Protein AF-A0A7Y7QKP3-F1 (afdb_monomer)

Mean predicted aligned error: 7.65 Å

Sequence (101 aa):
MQKAGFILEFREHHSAMSGKKKGNVDVDIVFQIMRRLIEEDDFDKIVLVTGDGDYIKLVKYLIEKARLKKILFPNKMFSSLYRKIQKDTAGILIKFKLEGC

Radius of gyration: 15.57 Å; Cα contacts (8 Å, |Δi|>4): 87; chains: 1; bounding box: 41×35×38 Å

Foldseek 3Di:
DVVVVDDDDDDDDDPPDPDPDDPDCPVVVLVVVVCCVVPPPPDQ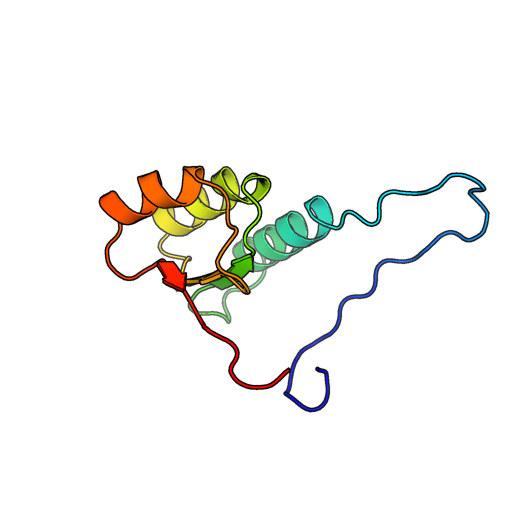ADEAEDQEPVCVVVVVVCVVVVRQQAYEYQDPRHDPSVVVVCVVDPPRYDYDDPDDD

Nearest PDB structures (foldseek):
  3iv6-assembly2_B  TM=5.458E-01  e=1.027E+00  Cereibacter sphaeroides 2.4.1
  6gkz-assembly1_D  TM=4.292E-01  e=2.997E+00  Coptis japonica
  3iv6-assembly3_C  TM=4.216E-01  e=2.293E+00  Cereibacter sphaeroides 2.4.1
  1ve3-assembly1_A-3  TM=5.043E-01  e=5.851E+00  Pyrococcus horikoshii
  1wy7-assembly1_A  TM=4.095E-01  e=4.477E+00  Pyrococcus horikoshii OT3

Secondary structure (DSSP, 8-state):
-GGGT---PPPP--TT--S------HHHHHHHHHHHHHH--S-S-EEEE---GGGHHHHHHHHHTT-EEEEEESSS---THHHHHHHHSTTSEEE------

Structure (mmCIF, N/CA/C/O backbone):
data_AF-A0A7Y7QKP3-F1
#
_entry.id   AF-A0A7Y7QKP3-F1
#
loop_
_atom_site.group_PDB
_atom_site.id
_atom_site.type_symbol
_atom_site.label_atom_id
_atom_site.label_alt_id
_atom_site.label_comp_id
_atom_site.label_asym_id
_atom_site.label_entity_id
_atom_site.label_seq_id
_atom_site.pdbx_PDB_ins_code
_atom_site.Cartn_x
_atom_site.Cartn_y
_atom_site.Cartn_z
_atom_site.occupancy
_atom_site.B_iso_or_equiv
_atom_site.auth_seq_id
_atom_site.auth_comp_id
_atom_site.auth_asym_id
_atom_site.auth_atom_id
_atom_site.pdbx_PDB_model_num
ATOM 1 N N . MET A 1 1 ? 1.758 -17.600 -9.899 1.00 73.56 1 MET A N 1
ATOM 2 C CA . MET A 1 1 ? 1.343 -16.191 -9.732 1.00 73.56 1 MET A CA 1
ATOM 3 C C . MET A 1 1 ? 0.340 -15.767 -10.794 1.00 73.56 1 MET A C 1
ATOM 5 O O . MET A 1 1 ? -0.824 -15.682 -10.447 1.00 73.56 1 MET A O 1
ATOM 9 N N . GLN A 1 2 ? 0.698 -15.634 -12.075 1.00 87.44 2 GLN A N 1
ATOM 10 C CA . GLN A 1 2 ? -0.289 -15.254 -13.111 1.00 87.44 2 GLN A CA 1
ATOM 11 C C . GLN A 1 2 ? -1.470 -16.232 -13.235 1.00 87.44 2 GLN A C 1
ATOM 13 O O . GLN A 1 2 ? -2.615 -15.806 -13.297 1.00 87.44 2 GLN A O 1
ATOM 18 N N . LYS A 1 3 ? -1.222 -17.548 -13.127 1.00 89.62 3 LYS A N 1
ATOM 19 C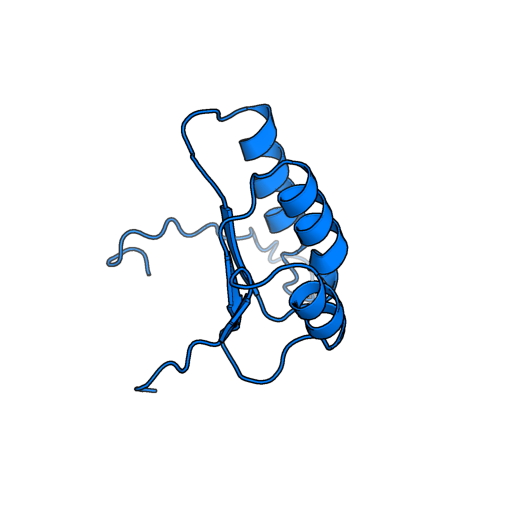 CA . LYS A 1 3 ? -2.288 -18.574 -13.074 1.00 89.62 3 LYS A CA 1
ATOM 20 C C . LYS A 1 3 ? -3.262 -18.420 -11.894 1.00 89.62 3 LYS A C 1
ATOM 22 O O . LYS A 1 3 ? -4.347 -18.977 -11.937 1.00 89.62 3 LYS A O 1
ATOM 27 N N . ALA A 1 4 ? -2.866 -17.699 -10.846 1.00 89.06 4 ALA A N 1
ATOM 28 C CA . ALA A 1 4 ? -3.703 -17.403 -9.685 1.00 89.06 4 ALA A CA 1
ATOM 29 C C . ALA A 1 4 ? -4.374 -16.015 -9.786 1.00 89.06 4 ALA A C 1
ATOM 31 O O . ALA A 1 4 ? -4.900 -15.528 -8.793 1.00 89.06 4 ALA A O 1
ATOM 32 N N . GLY A 1 5 ? -4.332 -15.371 -10.961 1.00 88.94 5 GLY A N 1
ATOM 33 C CA . GLY A 1 5 ? -4.989 -14.086 -11.221 1.00 88.94 5 GLY A CA 1
ATOM 34 C C . GLY A 1 5 ? -4.164 -12.845 -10.868 1.00 88.94 5 GLY A C 1
ATOM 35 O O . GLY A 1 5 ? -4.695 -11.741 -10.903 1.00 88.94 5 GLY A O 1
ATOM 36 N N . PHE A 1 6 ? -2.877 -12.991 -10.532 1.00 87.94 6 PHE A N 1
ATOM 37 C CA . PHE A 1 6 ? -2.011 -11.846 -10.235 1.00 87.94 6 PHE A CA 1
ATOM 38 C C . PHE A 1 6 ? -1.390 -11.258 -11.505 1.00 87.94 6 PHE A C 1
ATOM 40 O O . PHE A 1 6 ? -0.783 -11.983 -12.296 1.00 87.94 6 PHE A O 1
ATOM 47 N N . ILE A 1 7 ? -1.458 -9.934 -11.641 1.00 89.25 7 ILE A N 1
ATOM 48 C CA . ILE A 1 7 ? -0.661 -9.181 -12.613 1.00 89.25 7 ILE A CA 1
ATOM 49 C C . ILE A 1 7 ? 0.766 -9.082 -12.064 1.00 89.25 7 ILE A C 1
ATOM 51 O O . ILE A 1 7 ? 0.965 -8.730 -10.901 1.00 89.25 7 ILE A O 1
ATOM 55 N N . LEU A 1 8 ? 1.753 -9.449 -12.882 1.00 87.00 8 LEU A N 1
ATOM 56 C CA . LEU A 1 8 ? 3.166 -9.346 -12.531 1.00 87.00 8 LEU A CA 1
ATOM 57 C C . LEU A 1 8 ? 3.762 -8.120 -13.216 1.00 87.00 8 LEU A C 1
ATOM 59 O O . LEU A 1 8 ? 3.849 -8.089 -14.440 1.00 87.00 8 LEU A O 1
ATOM 63 N N . GLU A 1 9 ? 4.187 -7.154 -12.410 1.00 84.56 9 GLU A N 1
ATOM 64 C CA . GLU A 1 9 ? 4.953 -5.990 -12.853 1.00 84.56 9 GLU A CA 1
ATOM 65 C C . GLU A 1 9 ? 6.445 -6.317 -12.763 1.00 84.56 9 GLU A C 1
ATOM 67 O O . GLU A 1 9 ? 6.969 -6.605 -11.682 1.00 84.56 9 GLU A O 1
ATOM 72 N N . PHE A 1 10 ? 7.127 -6.314 -13.908 1.00 82.44 10 PHE A N 1
ATOM 73 C CA . PHE A 1 10 ? 8.555 -6.605 -13.989 1.00 82.44 10 PHE A CA 1
ATOM 74 C C . PHE A 1 10 ? 9.339 -5.307 -14.126 1.00 82.44 10 PHE A C 1
ATOM 76 O O . PHE A 1 10 ? 9.060 -4.484 -14.992 1.00 82.44 10 PHE A O 1
ATOM 83 N N . ARG A 1 11 ? 10.369 -5.144 -13.296 1.00 74.62 11 ARG A N 1
ATOM 84 C CA . ARG A 1 11 ? 11.299 -4.027 -13.436 1.00 74.62 11 ARG A CA 1
ATOM 85 C C . ARG A 1 11 ? 12.251 -4.286 -14.601 1.00 74.62 11 ARG A C 1
ATOM 87 O O . ARG A 1 11 ? 12.896 -5.334 -14.649 1.00 74.62 11 ARG A O 1
ATOM 94 N N . GLU A 1 12 ? 12.401 -3.313 -15.494 1.00 70.44 12 GLU A N 1
ATOM 95 C CA . GLU A 1 12 ? 13.408 -3.383 -16.551 1.00 70.44 12 GLU A CA 1
ATOM 96 C C . GLU A 1 12 ? 14.824 -3.332 -15.960 1.00 70.44 12 GLU A C 1
ATOM 98 O O . GLU A 1 12 ? 15.201 -2.426 -15.208 1.00 70.44 12 GLU A O 1
ATOM 103 N N . HIS A 1 13 ? 15.638 -4.327 -16.305 1.00 63.22 13 HIS A N 1
ATOM 104 C CA . HIS A 1 13 ? 17.041 -4.376 -15.924 1.00 63.22 13 HIS A CA 1
ATOM 105 C C . HIS A 1 13 ? 17.903 -3.902 -17.094 1.00 63.22 13 HIS A C 1
ATOM 107 O O . HIS A 1 13 ? 18.079 -4.618 -18.075 1.00 63.22 13 HIS A O 1
ATOM 113 N N . HIS A 1 14 ? 18.509 -2.717 -16.972 1.00 58.25 14 HIS A N 1
ATOM 114 C CA . HIS A 1 14 ? 19.585 -2.325 -17.883 1.00 58.25 14 HIS A CA 1
ATOM 115 C C . HIS A 1 14 ? 20.797 -3.242 -17.678 1.00 58.25 14 HIS A C 1
ATOM 117 O O . HIS A 1 14 ? 21.495 -3.146 -16.665 1.00 58.25 14 HIS A O 1
ATOM 123 N N . SER A 1 15 ? 21.055 -4.092 -18.670 1.00 58.16 15 SER A N 1
ATOM 124 C CA . SER A 1 15 ? 22.171 -5.046 -18.732 1.00 58.16 15 SER A CA 1
ATOM 125 C C . SER A 1 15 ? 23.558 -4.387 -18.768 1.00 58.16 15 SER A C 1
ATOM 127 O O . SER A 1 15 ? 24.552 -5.047 -18.486 1.00 58.16 15 SER A O 1
ATOM 129 N N . ALA A 1 16 ? 23.641 -3.084 -19.056 1.00 58.62 16 ALA A N 1
ATOM 130 C CA . ALA A 1 16 ? 24.898 -2.351 -19.236 1.00 58.62 16 ALA A CA 1
ATOM 131 C C . ALA A 1 16 ? 25.550 -1.821 -17.939 1.00 58.62 16 ALA A C 1
ATOM 133 O O . ALA A 1 16 ? 26.620 -1.221 -17.993 1.00 58.62 16 ALA A O 1
ATOM 134 N N . MET A 1 17 ? 24.939 -2.007 -16.761 1.00 52.53 17 MET A N 1
ATOM 135 C CA . MET A 1 17 ? 25.520 -1.537 -15.494 1.00 52.53 17 MET A CA 1
ATOM 136 C C . MET A 1 17 ? 26.162 -2.686 -14.713 1.00 52.53 17 MET A C 1
ATOM 138 O O . MET A 1 17 ? 25.486 -3.421 -14.002 1.00 52.53 17 MET A O 1
ATOM 142 N N . SER A 1 18 ? 27.493 -2.768 -14.792 1.00 50.50 18 SER A N 1
ATOM 143 C CA . SER A 1 18 ? 28.384 -3.744 -14.132 1.00 50.50 18 SER A CA 1
ATOM 144 C C . SER A 1 18 ? 28.432 -3.667 -12.587 1.00 50.50 18 SER A C 1
ATOM 146 O O . SER A 1 18 ? 29.340 -4.210 -11.958 1.00 50.50 18 SER A O 1
ATOM 148 N N . GLY A 1 19 ? 27.483 -2.981 -11.947 1.00 57.75 19 GLY A N 1
ATOM 149 C CA . GLY A 1 19 ? 27.376 -2.888 -10.492 1.00 57.75 19 GLY A CA 1
ATOM 150 C C . GLY A 1 19 ? 26.284 -3.812 -9.960 1.00 57.75 19 GLY A C 1
ATOM 151 O O . GLY A 1 19 ? 25.224 -3.936 -10.570 1.00 57.75 19 GLY A O 1
ATOM 152 N N . LYS A 1 20 ? 26.511 -4.428 -8.793 1.00 50.81 20 LYS A N 1
ATOM 153 C CA . LYS A 1 20 ? 25.534 -5.253 -8.061 1.00 50.81 20 LYS A CA 1
ATOM 154 C C . LYS A 1 20 ? 24.340 -4.383 -7.632 1.00 50.81 20 LYS A C 1
ATOM 156 O O . LYS A 1 20 ? 24.282 -3.895 -6.506 1.00 50.81 20 LYS A O 1
ATOM 161 N N . LYS A 1 21 ? 23.412 -4.107 -8.551 1.00 54.59 21 LYS A N 1
ATOM 162 C CA . LYS A 1 21 ? 22.240 -3.272 -8.281 1.00 54.59 21 LYS A CA 1
ATOM 163 C C . LYS A 1 21 ? 21.348 -3.961 -7.255 1.00 54.59 21 LYS A C 1
ATOM 165 O O . LYS A 1 21 ? 20.917 -5.095 -7.445 1.00 54.59 21 LYS A O 1
ATOM 170 N N . LYS A 1 22 ? 21.046 -3.243 -6.175 1.00 59.59 22 LYS A N 1
ATOM 171 C CA . LYS A 1 22 ? 20.034 -3.626 -5.191 1.00 59.59 22 LYS A CA 1
ATOM 172 C C . LYS A 1 22 ? 18.685 -3.622 -5.917 1.00 59.59 22 LYS A C 1
ATOM 174 O O . LYS A 1 22 ? 18.230 -2.562 -6.339 1.00 59.59 22 LYS A O 1
ATOM 179 N N . GLY A 1 23 ? 18.085 -4.795 -6.117 1.00 62.72 23 GLY A N 1
ATOM 180 C CA . GLY A 1 23 ? 16.774 -4.988 -6.757 1.00 62.72 23 GLY A CA 1
ATOM 181 C C . GLY A 1 23 ? 15.606 -4.465 -5.914 1.00 62.72 23 GLY A C 1
ATOM 182 O O . GLY A 1 23 ? 14.630 -5.171 -5.709 1.00 62.72 23 GLY A O 1
ATOM 183 N N . ASN A 1 24 ? 15.738 -3.256 -5.372 1.00 79.12 24 ASN A N 1
ATOM 184 C CA . ASN A 1 24 ? 14.719 -2.577 -4.589 1.00 79.12 24 ASN A CA 1
ATOM 185 C C . ASN A 1 24 ? 13.666 -1.992 -5.547 1.00 79.12 24 ASN A C 1
ATOM 187 O O . ASN A 1 24 ? 14.030 -1.333 -6.525 1.00 79.12 24 ASN A O 1
ATOM 191 N N . VAL A 1 25 ? 12.398 -2.276 -5.259 1.00 84.38 25 VAL A N 1
ATOM 192 C CA . VAL A 1 25 ? 11.203 -1.863 -6.015 1.00 84.38 25 VAL A CA 1
ATOM 193 C C . VAL A 1 25 ? 10.273 -0.989 -5.164 1.00 84.38 25 VAL A C 1
ATOM 195 O O . VAL A 1 25 ? 9.115 -0.781 -5.513 1.00 84.38 25 VAL A O 1
ATOM 198 N N . ASP A 1 26 ? 10.760 -0.476 -4.030 1.00 89.38 26 ASP A N 1
ATOM 199 C CA . ASP A 1 26 ? 9.924 0.183 -3.026 1.00 89.38 26 ASP A CA 1
ATOM 200 C C . ASP A 1 26 ? 9.281 1.457 -3.567 1.00 89.38 26 ASP A C 1
ATOM 202 O O . ASP A 1 26 ? 8.091 1.696 -3.362 1.00 89.38 26 ASP A O 1
ATOM 206 N N . VAL A 1 27 ? 10.052 2.242 -4.322 1.00 89.94 27 VAL A N 1
ATOM 207 C CA . VAL A 1 27 ? 9.557 3.461 -4.973 1.00 89.94 27 VAL A CA 1
ATOM 208 C C . VAL A 1 27 ? 8.493 3.129 -6.015 1.00 89.94 27 VAL A C 1
ATOM 210 O O . VAL A 1 27 ? 7.462 3.796 -6.048 1.00 89.94 27 VAL A O 1
ATOM 213 N N . ASP A 1 28 ? 8.704 2.081 -6.813 1.00 90.31 28 ASP A N 1
ATOM 214 C CA . ASP A 1 28 ? 7.766 1.677 -7.863 1.00 90.31 28 ASP A CA 1
ATOM 215 C C . ASP A 1 28 ? 6.432 1.222 -7.251 1.00 90.31 28 ASP A C 1
ATOM 217 O O . ASP A 1 28 ? 5.366 1.639 -7.701 1.00 90.31 28 ASP A O 1
ATOM 221 N N . ILE A 1 29 ? 6.472 0.443 -6.163 1.00 93.00 29 ILE A N 1
ATOM 222 C CA . ILE A 1 29 ? 5.268 0.005 -5.438 1.00 93.00 29 ILE A CA 1
ATOM 223 C C . ILE A 1 29 ? 4.508 1.202 -4.860 1.00 93.00 29 ILE A C 1
ATOM 225 O O . ILE A 1 29 ? 3.289 1.295 -5.020 1.00 93.00 29 ILE A O 1
ATOM 229 N N . VAL A 1 30 ? 5.208 2.127 -4.192 1.00 94.56 30 VAL A N 1
ATOM 230 C CA . VAL A 1 30 ? 4.582 3.339 -3.643 1.00 94.56 30 VAL A CA 1
ATOM 231 C C . VAL A 1 30 ? 3.949 4.157 -4.764 1.00 94.56 30 VAL A C 1
ATOM 233 O O . VAL A 1 30 ? 2.796 4.561 -4.638 1.00 94.56 30 VAL A O 1
ATOM 236 N N . PHE A 1 31 ? 4.669 4.367 -5.867 1.00 93.44 31 PHE A N 1
ATOM 237 C CA . PHE A 1 31 ? 4.180 5.135 -7.006 1.00 93.44 31 PHE A CA 1
ATOM 238 C C . PHE A 1 31 ? 2.913 4.521 -7.606 1.00 93.44 31 PHE A C 1
ATOM 240 O O . PHE A 1 31 ? 1.927 5.228 -7.787 1.00 93.44 31 PHE A O 1
ATOM 247 N N . GLN A 1 32 ? 2.899 3.206 -7.834 1.00 93.06 32 GLN A N 1
ATOM 248 C CA . GLN A 1 32 ? 1.727 2.498 -8.354 1.00 93.06 32 GLN A CA 1
ATOM 249 C C . GLN A 1 32 ? 0.509 2.660 -7.441 1.00 93.06 32 GLN A C 1
ATOM 251 O O . GLN A 1 32 ? -0.584 2.962 -7.915 1.00 93.06 32 GLN A O 1
ATOM 256 N N . ILE A 1 33 ? 0.691 2.525 -6.125 1.00 94.81 33 ILE A N 1
ATOM 257 C CA . ILE A 1 33 ? -0.394 2.716 -5.155 1.00 94.81 33 ILE A CA 1
ATOM 258 C C . ILE A 1 33 ? -0.917 4.156 -5.188 1.00 94.81 33 ILE A C 1
ATOM 260 O O . ILE A 1 33 ? -2.128 4.363 -5.188 1.00 94.81 33 ILE A O 1
ATOM 264 N N . MET A 1 34 ? -0.023 5.145 -5.239 1.00 95.12 34 MET A N 1
ATOM 265 C CA . MET A 1 34 ? -0.413 6.554 -5.311 1.00 95.12 34 MET A CA 1
ATOM 266 C C . MET A 1 34 ? -1.138 6.885 -6.615 1.00 95.12 34 MET A C 1
ATOM 268 O O . MET A 1 34 ? -2.160 7.562 -6.568 1.00 95.12 34 MET A O 1
ATOM 272 N N . ARG A 1 35 ? -0.658 6.372 -7.754 1.00 94.19 35 ARG A N 1
ATOM 273 C CA . ARG A 1 35 ? -1.314 6.539 -9.054 1.00 94.19 35 ARG A CA 1
ATOM 274 C C . ARG A 1 35 ? -2.738 5.997 -9.011 1.00 94.19 35 ARG A C 1
ATOM 276 O O . ARG A 1 35 ? -3.668 6.733 -9.311 1.00 94.19 35 ARG A O 1
ATOM 283 N N . ARG A 1 36 ? -2.917 4.761 -8.526 1.00 93.12 36 ARG A N 1
ATOM 284 C CA . ARG A 1 36 ? -4.248 4.161 -8.362 1.00 93.12 36 ARG A CA 1
ATOM 285 C C . ARG A 1 36 ? -5.165 5.011 -7.498 1.00 93.12 36 ARG A C 1
ATOM 287 O O . ARG A 1 36 ? -6.296 5.252 -7.872 1.00 93.12 36 ARG A O 1
ATOM 294 N N . LEU A 1 37 ? -4.684 5.503 -6.358 1.00 93.88 37 LEU A N 1
ATOM 295 C CA . LEU A 1 37 ? -5.497 6.337 -5.467 1.00 93.88 37 LEU A CA 1
ATOM 296 C C . LEU A 1 37 ? -6.011 7.634 -6.108 1.00 93.88 37 LEU A C 1
ATOM 298 O O . LEU A 1 37 ? -6.999 8.165 -5.612 1.00 93.88 37 LEU A O 1
ATOM 302 N N . ILE A 1 38 ? -5.306 8.166 -7.109 1.00 93.12 38 ILE A N 1
ATOM 303 C CA . ILE A 1 38 ? -5.612 9.452 -7.749 1.00 93.12 38 ILE A CA 1
ATOM 304 C C . ILE A 1 38 ? -6.408 9.252 -9.044 1.00 93.12 38 ILE A C 1
ATOM 306 O O . ILE A 1 38 ? -7.287 10.053 -9.342 1.00 93.12 38 ILE A O 1
ATOM 310 N N . GLU A 1 39 ? -6.074 8.220 -9.818 1.00 93.25 39 GLU A N 1
ATOM 311 C CA . GLU A 1 39 ? -6.575 8.021 -11.183 1.00 93.25 39 GLU A CA 1
ATOM 312 C C . GLU A 1 39 ? -7.643 6.919 -11.288 1.00 93.25 39 GLU A C 1
ATOM 314 O O . GLU A 1 39 ? -8.401 6.904 -12.255 1.00 93.25 39 GLU A O 1
ATOM 319 N N . GLU A 1 40 ? -7.721 6.001 -10.317 1.00 88.50 40 GLU A N 1
ATOM 320 C C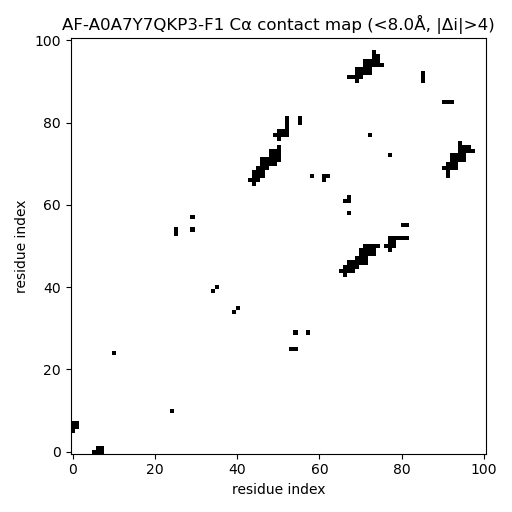A . GLU A 1 40 ? -8.594 4.822 -10.354 1.00 88.50 40 GLU A CA 1
ATOM 321 C C . GLU A 1 40 ? -9.590 4.830 -9.174 1.00 88.50 40 GLU A C 1
ATOM 323 O O . GLU A 1 40 ? -9.222 4.654 -8.011 1.00 88.50 40 GLU A O 1
ATOM 328 N N . ASP A 1 41 ? -10.884 4.975 -9.471 1.00 80.50 41 ASP A N 1
ATOM 329 C CA . ASP A 1 41 ? -11.967 4.882 -8.473 1.00 80.50 41 ASP A CA 1
ATOM 330 C C . ASP A 1 41 ? -12.639 3.495 -8.429 1.00 80.50 41 ASP A C 1
ATOM 332 O O . ASP A 1 41 ? -13.549 3.255 -7.635 1.00 80.50 41 ASP A O 1
ATOM 336 N N . ASP A 1 42 ? -12.182 2.542 -9.244 1.00 89.06 42 ASP A N 1
ATOM 337 C CA . ASP A 1 42 ? -12.796 1.219 -9.422 1.00 89.06 42 ASP A CA 1
ATOM 338 C C . ASP A 1 42 ? -12.330 0.154 -8.408 1.00 89.06 42 ASP A C 1
ATOM 340 O O . ASP A 1 42 ? -12.630 -1.034 -8.553 1.00 89.06 42 ASP A O 1
ATOM 344 N N . PHE A 1 43 ? -11.655 0.561 -7.329 1.00 90.81 43 PHE A N 1
ATOM 345 C CA . PHE A 1 43 ? -11.272 -0.329 -6.235 1.00 90.81 43 PHE A CA 1
ATOM 346 C C . PHE A 1 43 ? -11.756 0.170 -4.870 1.00 90.81 43 PHE A C 1
ATOM 348 O O . PHE A 1 43 ? -11.754 1.362 -4.565 1.00 90.81 43 PHE A O 1
ATOM 355 N N . ASP A 1 44 ? -12.111 -0.774 -3.996 1.00 91.50 44 ASP A N 1
ATOM 356 C CA . ASP A 1 44 ? -12.580 -0.490 -2.633 1.00 91.50 44 ASP A CA 1
ATOM 357 C C . ASP A 1 44 ? -11.414 -0.093 -1.708 1.00 91.50 44 ASP A C 1
ATOM 359 O O . ASP A 1 44 ? -11.299 1.048 -1.251 1.00 91.50 44 ASP A O 1
ATOM 363 N N . LYS A 1 45 ? -10.501 -1.034 -1.439 1.00 93.38 45 LYS A N 1
ATOM 364 C CA . LYS A 1 45 ? -9.389 -0.850 -0.496 1.00 93.38 45 LYS A CA 1
ATOM 365 C C . LYS A 1 45 ? -8.164 -1.671 -0.883 1.00 93.38 45 LYS A C 1
ATOM 367 O O . LYS A 1 45 ? -8.269 -2.724 -1.506 1.00 93.38 45 LYS A O 1
ATOM 372 N N . ILE A 1 46 ? -7.001 -1.230 -0.418 1.00 94.12 46 ILE A N 1
ATOM 373 C CA . ILE A 1 46 ? -5.698 -1.844 -0.685 1.00 94.12 46 ILE A CA 1
ATOM 374 C C . ILE A 1 46 ? -5.377 -2.928 0.348 1.00 94.12 46 ILE A C 1
ATOM 376 O O . ILE A 1 46 ? -5.497 -2.719 1.558 1.00 94.12 46 ILE A O 1
ATOM 380 N N . VAL A 1 47 ? -4.914 -4.083 -0.129 1.00 93.62 47 VAL A N 1
ATOM 381 C CA . VAL A 1 47 ? -4.248 -5.103 0.691 1.00 93.62 47 VAL A CA 1
ATOM 382 C C . VAL A 1 47 ? -2.758 -5.056 0.374 1.00 93.62 47 VAL A C 1
ATOM 384 O O . VAL A 1 47 ? -2.372 -5.280 -0.769 1.00 93.62 47 VAL A O 1
ATOM 387 N N . LEU A 1 48 ? -1.925 -4.775 1.376 1.00 93.88 48 LEU A N 1
ATOM 388 C CA . LEU A 1 48 ? -0.474 -4.694 1.206 1.00 93.88 48 LEU A CA 1
ATOM 389 C C . LEU A 1 48 ? 0.197 -5.939 1.791 1.00 93.88 48 LEU A C 1
ATOM 391 O O . LEU A 1 48 ? 0.040 -6.230 2.975 1.00 93.88 48 LEU A O 1
ATOM 395 N N . VAL A 1 49 ? 0.962 -6.668 0.981 1.00 92.25 49 VAL A N 1
ATOM 396 C CA . VAL A 1 49 ? 1.727 -7.838 1.438 1.00 92.25 49 VAL A CA 1
ATOM 397 C C . VAL A 1 49 ? 3.187 -7.431 1.603 1.00 92.25 49 V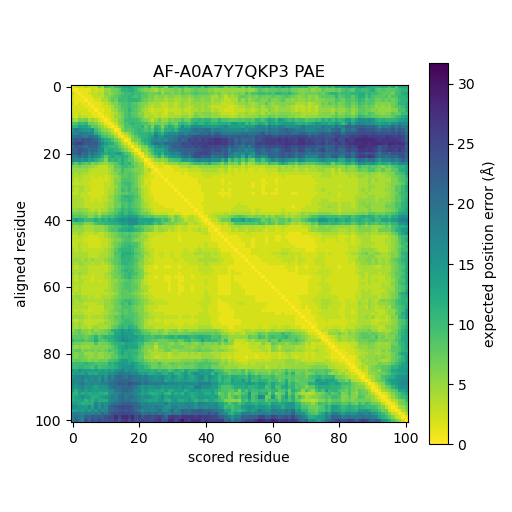AL A C 1
ATOM 399 O O . VAL A 1 49 ? 3.940 -7.407 0.637 1.00 92.25 49 VAL A O 1
ATOM 402 N N . THR A 1 50 ? 3.589 -7.062 2.817 1.00 90.69 50 THR A N 1
ATOM 403 C CA . THR A 1 50 ? 4.974 -6.666 3.111 1.00 90.69 50 THR A CA 1
ATOM 404 C C . THR A 1 50 ? 5.289 -6.810 4.594 1.00 90.69 50 THR A C 1
ATOM 406 O O . THR A 1 50 ? 4.428 -6.598 5.445 1.00 90.69 50 THR A O 1
ATOM 409 N N . GLY A 1 51 ? 6.536 -7.162 4.907 1.00 88.81 51 GLY A N 1
ATOM 410 C CA . GLY A 1 51 ? 7.105 -7.065 6.256 1.00 88.81 51 GLY A CA 1
ATOM 411 C C . GLY A 1 51 ? 8.020 -5.856 6.451 1.00 88.81 51 GLY A C 1
ATOM 412 O O . GLY A 1 51 ? 8.498 -5.637 7.568 1.00 88.81 51 GLY A O 1
ATOM 413 N N . ASP A 1 52 ? 8.261 -5.087 5.389 1.00 90.44 52 ASP A N 1
ATOM 414 C CA . ASP A 1 52 ? 9.244 -4.012 5.371 1.00 90.44 52 ASP A CA 1
ATOM 415 C C . ASP A 1 52 ? 8.704 -2.750 6.059 1.00 90.44 52 ASP A C 1
ATOM 417 O O . ASP A 1 52 ? 7.572 -2.316 5.830 1.00 90.44 52 ASP A O 1
ATOM 421 N N . GLY A 1 53 ? 9.514 -2.185 6.954 1.00 90.12 53 GLY A N 1
ATOM 422 C CA . GLY A 1 53 ? 9.184 -0.982 7.709 1.00 90.12 53 GLY A CA 1
ATOM 423 C C . GLY A 1 53 ? 9.180 0.292 6.869 1.00 90.12 53 GLY A C 1
ATOM 424 O O . GLY A 1 53 ? 8.565 1.268 7.296 1.00 90.12 53 GLY A O 1
ATOM 425 N N . ASP A 1 54 ? 9.790 0.286 5.686 1.00 92.06 54 ASP A N 1
ATOM 426 C CA . ASP A 1 54 ? 9.884 1.472 4.829 1.00 92.06 54 ASP A CA 1
ATOM 427 C C . ASP A 1 54 ? 8.504 1.940 4.330 1.00 92.06 54 ASP A C 1
ATOM 429 O O . ASP A 1 54 ? 8.258 3.137 4.156 1.00 92.06 54 ASP A O 1
ATOM 433 N N . TYR A 1 55 ? 7.530 1.027 4.258 1.00 94.38 55 TYR A N 1
ATOM 434 C CA . TYR A 1 55 ? 6.143 1.330 3.886 1.00 94.38 55 TYR A CA 1
ATOM 435 C C . TYR A 1 55 ? 5.301 1.927 5.020 1.00 94.38 55 TYR A C 1
ATOM 437 O O . TYR A 1 55 ? 4.127 2.234 4.812 1.00 94.38 55 TYR A O 1
ATOM 445 N N . ILE A 1 56 ? 5.851 2.132 6.224 1.00 92.69 56 ILE A N 1
ATOM 446 C CA . ILE A 1 56 ? 5.064 2.578 7.385 1.00 92.69 56 ILE A CA 1
ATOM 447 C C . ILE A 1 56 ? 4.345 3.913 7.140 1.00 92.69 56 ILE A C 1
ATOM 449 O O . ILE A 1 56 ? 3.229 4.115 7.618 1.00 92.69 56 ILE A O 1
ATOM 453 N N . LYS A 1 57 ? 4.971 4.827 6.386 1.00 94.38 57 LYS A N 1
ATOM 454 C CA . LYS A 1 57 ? 4.382 6.128 6.041 1.00 94.38 57 LYS A CA 1
ATOM 455 C C . LYS A 1 57 ? 3.193 5.958 5.096 1.00 94.38 57 LYS A C 1
ATOM 457 O O . LYS A 1 57 ? 2.136 6.522 5.362 1.00 94.38 57 LYS A O 1
ATOM 462 N N . LEU A 1 58 ? 3.348 5.129 4.061 1.00 95.50 58 LEU A N 1
ATOM 463 C CA . LEU A 1 58 ? 2.268 4.785 3.137 1.00 95.50 58 LEU A CA 1
ATOM 464 C C . LEU A 1 58 ? 1.100 4.142 3.888 1.00 95.50 58 LEU A C 1
ATOM 466 O O . LEU A 1 58 ? -0.044 4.545 3.725 1.00 95.50 58 LEU A O 1
ATOM 470 N N . VAL A 1 59 ? 1.390 3.179 4.761 1.00 93.94 59 VAL A N 1
ATOM 471 C CA . VAL A 1 59 ? 0.376 2.493 5.566 1.00 93.94 59 VAL A CA 1
ATOM 472 C C . VAL A 1 59 ? -0.436 3.472 6.408 1.00 93.94 59 VAL A C 1
ATOM 474 O O . VAL A 1 59 ? -1.662 3.410 6.389 1.00 93.94 59 VAL A O 1
ATOM 477 N N . LYS A 1 60 ? 0.225 4.392 7.121 1.00 93.00 60 LYS A N 1
ATOM 478 C CA . LYS A 1 60 ? -0.467 5.411 7.923 1.00 93.00 60 LYS A CA 1
ATOM 479 C C . LYS A 1 60 ? -1.370 6.291 7.065 1.00 93.00 60 LYS A C 1
ATOM 481 O O . LYS A 1 60 ? -2.518 6.506 7.436 1.00 93.00 60 LYS A O 1
ATOM 486 N N . TYR A 1 61 ? -0.876 6.729 5.909 1.00 95.06 61 TYR A N 1
ATOM 487 C CA . TYR A 1 61 ? -1.657 7.519 4.963 1.00 95.06 61 TYR A CA 1
ATOM 488 C C . TYR A 1 61 ? -2.900 6.761 4.468 1.00 95.06 61 TYR A C 1
ATOM 490 O O . TYR A 1 61 ? -4.005 7.297 4.473 1.00 95.06 61 TYR A O 1
ATOM 498 N N . LEU A 1 62 ? -2.754 5.482 4.109 1.00 93.88 62 LEU A N 1
ATOM 499 C CA . LEU A 1 62 ? -3.876 4.650 3.669 1.00 93.88 62 LEU A CA 1
ATOM 500 C C . LEU A 1 62 ? -4.915 4.415 4.779 1.00 93.88 62 LEU A C 1
ATOM 502 O O . LEU A 1 62 ? -6.105 4.331 4.479 1.00 93.88 62 LEU A O 1
ATOM 506 N N . ILE A 1 63 ? -4.490 4.305 6.044 1.00 92.19 63 ILE A N 1
ATOM 507 C CA . ILE A 1 63 ? -5.401 4.226 7.200 1.00 92.19 63 ILE A CA 1
ATOM 508 C C . ILE A 1 63 ? -6.181 5.533 7.342 1.00 92.19 63 ILE A C 1
ATOM 510 O O . ILE A 1 63 ? -7.405 5.497 7.427 1.00 92.19 63 ILE A O 1
ATOM 514 N N . GLU A 1 64 ? -5.488 6.673 7.320 1.00 93.12 64 GLU A N 1
ATOM 515 C CA . GLU A 1 64 ? -6.097 8.002 7.444 1.00 93.12 64 GLU A CA 1
ATOM 516 C C . GLU A 1 64 ? -7.141 8.259 6.347 1.00 93.12 64 GLU A C 1
ATOM 518 O O . GLU A 1 64 ? -8.214 8.791 6.617 1.00 93.12 64 GLU A O 1
ATOM 523 N N . LYS A 1 65 ? -6.869 7.819 5.114 1.00 92.62 65 LYS A N 1
ATOM 524 C CA . LYS A 1 65 ? -7.808 7.927 3.987 1.00 92.62 65 LYS A CA 1
ATOM 525 C C . LYS A 1 65 ? -8.896 6.850 3.967 1.00 92.62 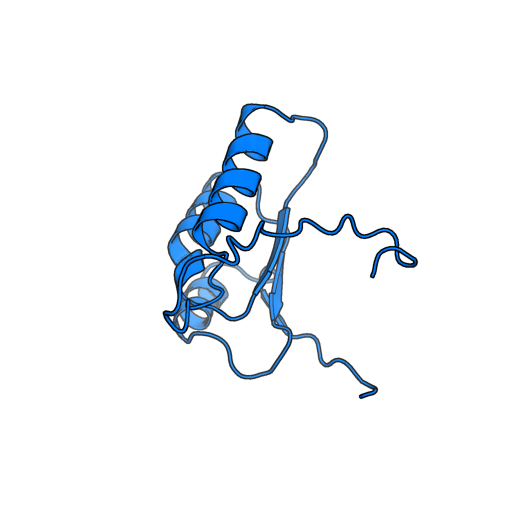65 LYS A C 1
ATOM 527 O O . LYS A 1 65 ? -9.681 6.817 3.029 1.00 92.62 65 LYS A O 1
ATOM 532 N N . ALA A 1 66 ? -8.938 5.952 4.954 1.00 92.12 66 ALA A N 1
ATOM 533 C CA . ALA A 1 66 ? -9.815 4.778 4.980 1.00 92.12 66 ALA A CA 1
ATOM 534 C C . ALA A 1 66 ? -9.681 3.855 3.743 1.00 92.12 66 ALA A C 1
ATOM 536 O O . ALA A 1 66 ? -10.591 3.086 3.427 1.00 92.12 66 ALA A O 1
ATOM 537 N N . ARG A 1 67 ? -8.521 3.885 3.068 1.00 94.00 67 ARG A N 1
ATOM 538 C CA . ARG A 1 67 ? -8.206 3.106 1.853 1.00 94.00 67 ARG A CA 1
ATOM 539 C C . ARG A 1 67 ? -7.386 1.846 2.131 1.00 94.00 67 ARG A C 1
ATOM 541 O O . ARG A 1 67 ? -7.197 1.039 1.225 1.00 94.00 67 ARG A O 1
ATOM 548 N N . LEU A 1 68 ? -6.911 1.624 3.359 1.00 93.62 68 LEU A N 1
ATOM 549 C CA . LEU A 1 68 ? -6.252 0.370 3.742 1.00 93.62 68 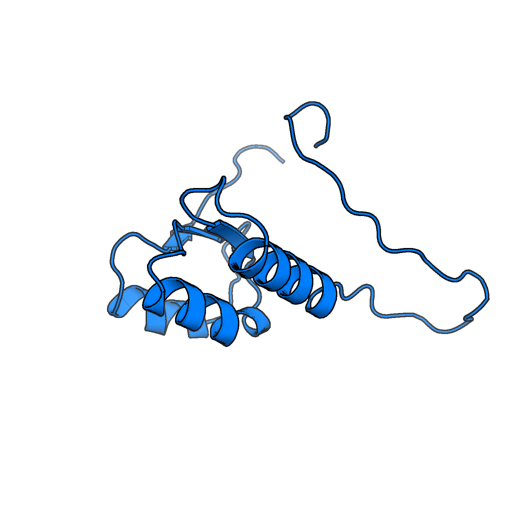LEU A CA 1
ATOM 550 C C . LEU A 1 68 ? -7.280 -0.685 4.170 1.00 93.62 68 LEU A C 1
ATOM 552 O O . LEU A 1 68 ? -8.063 -0.462 5.091 1.00 93.62 68 LEU A O 1
ATOM 556 N N . LYS A 1 69 ? -7.234 -1.871 3.556 1.00 92.69 69 LYS A N 1
ATOM 557 C CA . LYS A 1 69 ? -7.998 -3.046 3.998 1.00 92.69 69 LYS A CA 1
ATOM 558 C C . LYS A 1 69 ? -7.229 -3.806 5.065 1.00 92.69 69 LYS A C 1
ATOM 560 O O . LYS A 1 69 ? -7.716 -3.967 6.180 1.00 92.69 69 LYS A O 1
ATOM 565 N N . LYS A 1 70 ? -6.054 -4.323 4.694 1.00 91.25 70 LYS A N 1
ATOM 566 C CA . LYS A 1 70 ? -5.227 -5.211 5.521 1.00 91.25 70 LYS A CA 1
ATOM 567 C C . LYS A 1 70 ? -3.757 -5.129 5.123 1.00 91.25 70 LYS A C 1
ATOM 569 O O . LYS A 1 70 ? -3.442 -4.873 3.963 1.00 91.25 70 LYS A O 1
ATOM 574 N N . ILE A 1 71 ? -2.879 -5.434 6.074 1.00 91.56 71 ILE A N 1
ATOM 575 C CA . ILE A 1 71 ? -1.463 -5.722 5.824 1.00 91.56 71 ILE A CA 1
ATOM 576 C C . ILE A 1 71 ? -1.218 -7.191 6.128 1.00 91.56 71 ILE A C 1
ATOM 578 O O . ILE A 1 71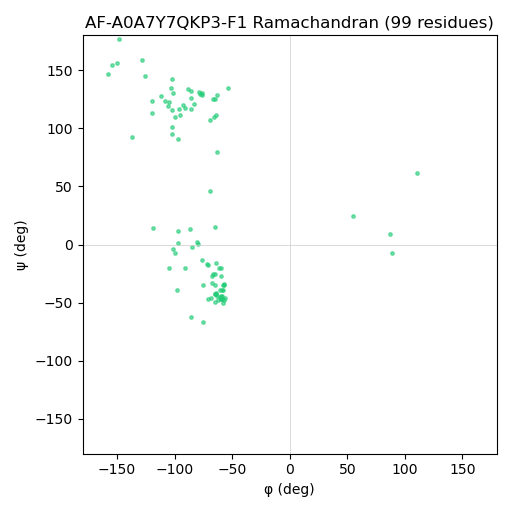 ? -1.578 -7.673 7.207 1.00 91.56 71 ILE A O 1
ATOM 582 N N . LEU A 1 72 ? -0.619 -7.890 5.169 1.00 90.88 72 LEU A N 1
ATOM 583 C CA . LEU A 1 72 ? -0.284 -9.300 5.283 1.00 90.88 72 LEU A CA 1
ATOM 584 C C . LEU A 1 72 ? 1.223 -9.458 5.427 1.00 90.88 72 LEU A C 1
ATOM 586 O O . LEU A 1 72 ? 1.991 -9.028 4.566 1.00 90.88 72 LEU A O 1
ATOM 590 N N . PHE A 1 73 ? 1.641 -10.116 6.503 1.00 89.44 73 PHE A N 1
ATOM 591 C CA . PHE A 1 73 ? 3.047 -10.442 6.709 1.00 89.44 73 PHE A CA 1
ATOM 592 C C . PHE A 1 73 ? 3.338 -11.833 6.142 1.00 89.44 73 PHE A C 1
ATOM 594 O O . PHE A 1 73 ? 2.738 -12.798 6.623 1.00 89.44 73 PHE A O 1
ATOM 601 N N . PRO A 1 74 ? 4.250 -11.964 5.158 1.00 83.44 74 PRO A N 1
ATOM 602 C CA . PRO A 1 74 ? 4.566 -13.257 4.546 1.00 83.44 74 PRO A CA 1
ATOM 603 C C . PRO A 1 74 ? 5.364 -14.179 5.481 1.00 83.44 74 PRO A C 1
ATOM 605 O O . PRO A 1 74 ? 5.461 -15.378 5.242 1.00 83.44 74 PRO A O 1
ATOM 608 N N . ASN A 1 75 ? 5.957 -13.634 6.545 1.00 82.12 75 ASN A N 1
ATOM 609 C CA . ASN A 1 75 ? 6.707 -14.388 7.538 1.00 82.12 75 ASN A CA 1
ATOM 610 C C . ASN A 1 75 ? 6.576 -13.735 8.932 1.00 82.12 75 ASN A C 1
ATOM 612 O O . ASN A 1 75 ? 5.951 -12.687 9.106 1.00 82.12 75 ASN A O 1
ATOM 616 N N . LYS A 1 76 ? 7.165 -14.367 9.957 1.00 77.94 76 LYS A N 1
ATOM 617 C CA . LYS A 1 76 ? 7.122 -13.875 11.350 1.00 77.94 76 LYS A CA 1
ATOM 618 C C . LYS A 1 76 ? 8.060 -12.686 11.618 1.00 77.94 76 LYS A C 1
ATOM 620 O O . LYS A 1 76 ? 7.930 -12.049 12.664 1.00 77.94 76 LYS A O 1
ATOM 625 N N . MET A 1 77 ? 8.989 -12.404 10.707 1.00 80.50 77 MET A N 1
ATOM 626 C CA . MET A 1 77 ? 9.982 -11.335 10.779 1.00 80.50 77 MET A CA 1
ATOM 627 C C . MET A 1 77 ? 9.503 -10.109 9.990 1.00 80.50 77 MET A C 1
ATOM 629 O O . MET A 1 77 ? 9.771 -9.953 8.804 1.00 80.50 77 MET A O 1
ATOM 633 N N . PHE A 1 78 ? 8.805 -9.209 10.672 1.00 85.25 78 PHE A N 1
ATOM 634 C CA . PHE A 1 78 ? 8.377 -7.925 10.117 1.00 85.25 78 PHE A CA 1
ATOM 635 C C . PHE A 1 78 ? 8.800 -6.783 11.042 1.00 85.25 78 PHE A C 1
ATOM 637 O O . PHE A 1 78 ? 9.043 -6.992 12.237 1.00 85.25 78 PHE A O 1
ATOM 644 N N . SER A 1 79 ? 8.881 -5.571 10.492 1.00 86.75 79 SER A N 1
ATOM 645 C CA . SER A 1 79 ? 9.328 -4.389 11.231 1.00 86.75 79 SER A CA 1
ATOM 646 C C . SER A 1 79 ? 8.532 -4.170 12.523 1.00 86.75 79 SER A C 1
ATOM 648 O O . SER A 1 79 ? 7.298 -4.212 12.551 1.00 86.75 79 SER A O 1
ATOM 650 N N . SER A 1 80 ? 9.239 -3.874 13.616 1.00 86.00 80 SER A N 1
ATOM 651 C CA . SER A 1 80 ? 8.636 -3.580 14.922 1.00 86.00 80 SER A CA 1
ATOM 652 C C . SER A 1 80 ? 7.721 -2.350 14.893 1.00 86.00 80 SER A C 1
ATOM 654 O O . SER A 1 80 ? 6.832 -2.238 15.739 1.00 86.00 80 SER A O 1
ATOM 656 N N . LEU A 1 81 ? 7.873 -1.469 13.896 1.00 86.62 81 LEU A N 1
ATOM 657 C CA . LEU A 1 81 ? 7.016 -0.301 13.679 1.00 86.62 81 LEU A CA 1
ATOM 658 C C . LEU A 1 81 ? 5.540 -0.685 13.516 1.00 86.62 81 LEU A C 1
ATOM 660 O O . LEU A 1 81 ? 4.663 0.004 14.036 1.00 86.62 81 LEU A O 1
ATOM 664 N N . TYR A 1 82 ? 5.264 -1.833 12.896 1.00 86.25 82 TYR A N 1
ATOM 665 C CA . TYR A 1 82 ? 3.905 -2.343 12.724 1.00 86.25 82 TYR A CA 1
ATOM 666 C C . TYR A 1 82 ? 3.235 -2.737 14.043 1.00 86.25 82 TYR A C 1
ATOM 668 O O . TYR A 1 82 ? 2.015 -2.660 14.160 1.00 86.25 82 TYR A O 1
ATOM 676 N N . ARG A 1 83 ? 4.009 -3.081 15.082 1.00 83.06 83 ARG A N 1
ATOM 677 C CA . ARG A 1 83 ? 3.452 -3.388 16.412 1.00 83.06 83 ARG A CA 1
ATOM 678 C C . ARG A 1 83 ? 2.845 -2.160 17.084 1.00 83.06 83 ARG A C 1
ATOM 680 O O . ARG A 1 83 ? 1.950 -2.319 17.904 1.00 83.06 83 ARG A O 1
ATOM 687 N N . LYS A 1 84 ? 3.331 -0.957 16.756 1.00 80.75 84 LYS A N 1
ATOM 688 C CA . LYS A 1 84 ? 2.753 0.299 17.255 1.00 80.75 84 LYS A CA 1
ATOM 689 C C . LYS A 1 84 ? 1.395 0.546 16.597 1.00 80.75 84 LYS A C 1
ATOM 691 O O . LYS A 1 84 ? 0.421 0.724 17.306 1.00 80.75 84 LYS A O 1
ATOM 696 N N . ILE A 1 85 ? 1.322 0.394 15.271 1.00 80.69 85 ILE A N 1
ATOM 697 C CA . ILE A 1 85 ? 0.069 0.529 14.506 1.00 80.69 85 ILE A CA 1
ATOM 698 C C . ILE A 1 85 ? -0.984 -0.487 14.959 1.00 80.69 85 ILE A C 1
ATOM 700 O O . ILE A 1 85 ? -2.153 -0.145 15.080 1.00 80.69 85 ILE A O 1
ATOM 704 N N . GLN A 1 86 ? -0.581 -1.723 15.271 1.00 73.25 86 GLN A N 1
ATOM 705 C CA . GLN A 1 86 ? -1.515 -2.755 15.728 1.00 73.25 86 GLN A CA 1
ATOM 706 C C . GLN A 1 86 ? -2.307 -2.355 16.980 1.00 73.25 86 GLN A C 1
ATOM 708 O O . GLN A 1 86 ? -3.454 -2.771 17.124 1.00 73.25 86 GLN A O 1
ATOM 713 N N . LYS A 1 87 ? -1.696 -1.590 17.893 1.00 67.88 87 LYS A N 1
ATOM 714 C CA . LYS A 1 87 ? -2.371 -1.136 19.116 1.00 67.88 87 LYS A CA 1
ATOM 715 C C . LYS A 1 87 ? -3.488 -0.143 18.806 1.00 67.88 87 LYS A C 1
ATOM 717 O O . LYS A 1 87 ? -4.506 -0.163 19.485 1.00 67.88 87 LYS A O 1
ATOM 722 N N . ASP A 1 88 ? -3.298 0.652 17.759 1.00 67.81 88 ASP A N 1
ATOM 723 C CA . ASP A 1 88 ? -4.203 1.735 17.381 1.00 67.81 88 ASP A CA 1
ATOM 724 C C . ASP A 1 88 ? -5.278 1.266 16.384 1.00 67.81 88 ASP A C 1
ATOM 726 O O . ASP A 1 88 ? -6.311 1.908 16.233 1.00 67.81 88 ASP A O 1
ATOM 730 N N . THR A 1 89 ? -5.056 0.146 15.680 1.00 66.00 89 THR A N 1
ATOM 731 C CA . THR A 1 89 ? -5.983 -0.372 14.658 1.00 66.00 89 THR A CA 1
ATOM 732 C C . THR A 1 89 ? -6.175 -1.886 14.762 1.00 66.00 89 THR A C 1
ATOM 734 O O . THR A 1 89 ? -5.438 -2.689 14.180 1.00 66.00 89 THR A O 1
ATOM 737 N N . ALA A 1 90 ? -7.205 -2.293 15.510 1.00 61.19 90 ALA A N 1
ATOM 738 C CA . ALA A 1 90 ? -7.583 -3.694 15.654 1.00 61.19 90 ALA A CA 1
ATOM 739 C C . ALA A 1 90 ? -8.016 -4.294 14.297 1.00 61.19 90 ALA A C 1
ATOM 741 O O . ALA A 1 90 ? -8.857 -3.740 13.596 1.00 61.19 90 ALA A O 1
ATOM 742 N N . GLY A 1 91 ? -7.434 -5.438 13.915 1.00 66.25 91 GLY A N 1
ATOM 743 C CA . GLY A 1 91 ? -7.862 -6.231 12.749 1.00 66.25 91 GLY A CA 1
ATOM 744 C C . GLY A 1 91 ? -7.223 -5.897 11.391 1.00 66.25 91 GLY A C 1
ATOM 745 O O . GLY A 1 91 ? -7.411 -6.663 10.445 1.00 66.25 91 GLY A O 1
ATOM 746 N N . ILE A 1 92 ? -6.430 -4.821 11.277 1.00 69.31 92 ILE A N 1
ATOM 747 C CA . ILE A 1 92 ? -5.746 -4.459 10.015 1.00 69.31 92 ILE A CA 1
ATOM 748 C C . ILE A 1 92 ? -4.544 -5.369 9.734 1.00 69.31 92 ILE A C 1
ATOM 750 O O . ILE A 1 92 ? -4.250 -5.694 8.583 1.00 69.31 92 ILE A O 1
ATOM 754 N N . LEU A 1 93 ? -3.838 -5.795 10.779 1.00 71.25 93 LEU A N 1
ATOM 755 C CA . LEU A 1 93 ? -2.622 -6.590 10.649 1.00 71.25 93 LEU A CA 1
ATOM 756 C C . LEU A 1 93 ? -2.952 -8.071 10.798 1.00 71.25 93 LEU A C 1
ATOM 758 O O . LEU A 1 93 ? -3.355 -8.507 11.877 1.00 71.25 93 LEU A O 1
ATOM 762 N N . ILE A 1 94 ? -2.723 -8.852 9.740 1.00 72.56 94 ILE A N 1
ATOM 763 C CA . ILE A 1 94 ? -2.884 -10.305 9.790 1.00 72.56 94 ILE A CA 1
ATOM 764 C C . ILE A 1 94 ? -1.557 -10.983 9.479 1.00 72.56 94 ILE A C 1
ATOM 766 O O . ILE A 1 94 ? -0.944 -10.794 8.429 1.00 72.56 94 ILE A O 1
ATOM 770 N N . LYS A 1 95 ? -1.122 -11.814 10.424 1.00 66.00 95 LYS A N 1
ATOM 771 C CA . LYS A 1 95 ? -0.022 -12.748 10.209 1.00 66.00 95 LYS A CA 1
ATOM 772 C C . LYS A 1 95 ? -0.602 -13.976 9.533 1.00 66.00 95 LYS A C 1
ATOM 774 O O . L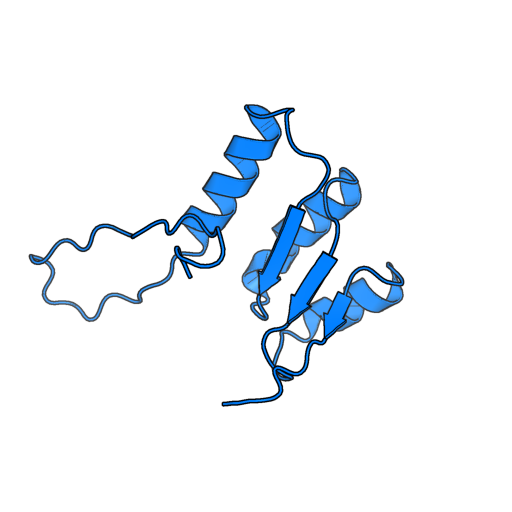YS A 1 95 ? -1.469 -14.625 10.111 1.00 66.00 95 LYS A O 1
ATOM 779 N N . PHE A 1 96 ? -0.110 -14.299 8.348 1.00 65.06 96 PHE A N 1
ATOM 780 C CA . PHE A 1 96 ? -0.435 -15.558 7.698 1.00 65.06 96 PHE A CA 1
ATOM 781 C C . PHE A 1 96 ? 0.753 -16.505 7.838 1.00 65.06 96 PHE A C 1
ATOM 783 O O . PHE A 1 96 ? 1.907 -16.115 7.674 1.00 65.06 96 PHE A O 1
ATOM 790 N N . LYS A 1 97 ? 0.465 -17.754 8.201 1.00 52.97 97 LYS A N 1
ATOM 791 C CA . LYS A 1 97 ? 1.417 -18.854 8.100 1.00 52.97 97 LYS A CA 1
ATOM 792 C C . LYS A 1 97 ? 1.115 -19.523 6.767 1.00 52.97 97 LYS A C 1
ATOM 794 O O . LYS A 1 97 ? 0.035 -20.082 6.609 1.00 52.97 97 LYS A O 1
ATOM 799 N N . LEU A 1 98 ? 2.024 -19.404 5.805 1.00 55.22 98 LEU A N 1
ATOM 800 C CA . LEU A 1 98 ? 1.977 -20.263 4.628 1.00 55.22 98 LEU A CA 1
ATOM 801 C C . LEU A 1 98 ? 2.328 -21.667 5.121 1.00 55.22 98 LEU A C 1
ATOM 803 O O . LEU A 1 98 ? 3.454 -21.912 5.551 1.00 55.22 98 LEU A O 1
ATOM 807 N N . GLU A 1 99 ? 1.339 -22.550 5.177 1.00 44.34 99 GLU A N 1
ATOM 808 C CA . GLU A 1 99 ? 1.585 -23.973 5.384 1.00 44.34 99 GLU A CA 1
ATOM 809 C C . GLU A 1 99 ? 1.861 -24.592 4.010 1.00 44.34 99 GLU A C 1
A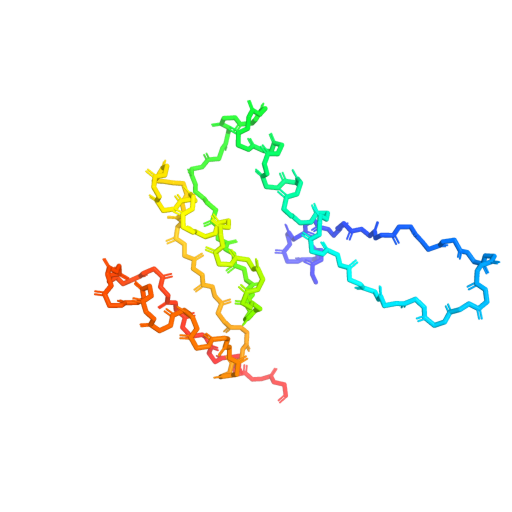TOM 811 O O . GLU A 1 99 ? 1.005 -24.529 3.131 1.00 44.34 99 GLU A O 1
ATOM 816 N N . GLY A 1 100 ? 3.074 -25.123 3.814 1.00 49.62 100 GLY A N 1
ATOM 817 C CA . GLY A 1 100 ? 3.470 -25.823 2.585 1.00 49.62 100 GLY A CA 1
ATOM 818 C C . GLY A 1 100 ? 4.492 -25.104 1.694 1.00 49.62 100 GLY A C 1
ATOM 819 O O . GLY A 1 100 ? 4.200 -24.850 0.528 1.00 49.62 100 GLY A O 1
ATOM 820 N N . CYS A 1 101 ? 5.693 -24.847 2.220 1.00 41.12 101 CYS A N 1
ATOM 821 C CA . CYS A 1 101 ? 6.929 -24.978 1.438 1.00 41.12 101 CYS A CA 1
ATOM 822 C C . CYS A 1 101 ? 7.739 -26.124 2.042 1.00 41.12 101 CYS A C 1
ATOM 824 O O . CYS A 1 101 ? 7.791 -26.175 3.295 1.00 41.12 101 CYS A O 1
#

pLDDT: mean 81.3, std 14.44, range [41.12, 95.5]

Solvent-accessible surface area (backbone atoms only — not comparable to full-atom values): 6578 Å² total; per-residue (Å²): 99,61,93,77,76,44,87,82,86,79,82,87,75,75,86,85,58,97,60,93,70,77,90,75,54,64,67,59,55,52,49,53,53,54,48,38,71,75,78,48,83,91,65,85,57,46,71,46,80,55,36,64,56,86,51,52,64,59,52,52,52,28,52,76,70,68,34,50,58,35,39,35,23,81,53,94,79,48,40,71,66,54,61,59,50,45,76,80,38,82,83,32,70,44,81,49,81,80,84,84,128